Protein AF-A0A3M1PBS4-F1 (afdb_monomer_lite)

Foldseek 3Di:
DVVVVVVVVCVVCVVVDQDPQKDWDWAQKEFDADLQLAGDAIDGDDDDVDRTDTDTFGDDDFDDPQGAAGAQKGFCLQLLVDFLDPDPVSSVNSVVNVVRRLVVLVVVCVVPVDSVSNSNNVCSVPVSVVHCPHPVVVVDHRPHIYD

Secondary structure (DSSP, 8-state):
-HHHHHHHHHHHHTTTPPPTTEEEEEE-EEEEE-TT--EEEEEE--BTTBS-EEEEEE-----SSSPPPPSSSB-HHHHS---SSSSHHHHHHHHHHHHHHHHHHHHHHHHH--HHHHHHHHIIIIIHHHHHHSHHHHH--TT--B-

Sequence (147 aa):
MILERLRDLHARLAGELVPAYHKKQRVPWILALDEDGRFLNIERAETGKKDYVEIVAPYRRRQGTQPPPYLFVDKPSYVLGRPDADTEKARAQADERHTAYRRLAEACALSVNRPATDAFLRFLDEGIEAARAHPATAEMKPGDLIA

Radius of gyration: 17.52 Å; chains: 1; bounding box: 35×38×60 Å

Structure (mmCIF, N/CA/C/O backbone):
data_AF-A0A3M1PBS4-F1
#
_entry.id   AF-A0A3M1PBS4-F1
#
loop_
_atom_site.group_PDB
_atom_site.id
_atom_site.type_symbol
_atom_site.label_atom_id
_atom_site.label_alt_id
_atom_site.label_comp_id
_atom_site.label_asym_id
_atom_site.label_entity_id
_atom_site.label_seq_id
_atom_site.pdbx_PDB_ins_code
_atom_site.Cartn_x
_atom_site.Cartn_y
_atom_site.Cartn_z
_atom_site.occupancy
_atom_site.B_iso_or_equiv
_atom_site.auth_seq_id
_atom_site.auth_comp_id
_atom_site.auth_asym_id
_atom_site.auth_atom_id
_atom_site.pdbx_PDB_model_num
ATOM 1 N N . MET A 1 1 ? -3.651 5.516 43.943 1.00 76.56 1 MET A N 1
ATOM 2 C CA . MET A 1 1 ? -2.525 4.657 43.489 1.00 76.56 1 MET A CA 1
ATOM 3 C C . MET A 1 1 ? -2.145 4.945 42.040 1.00 76.56 1 MET A C 1
ATOM 5 O O . MET A 1 1 ? -2.957 5.484 41.300 1.00 76.56 1 MET A O 1
ATOM 9 N N . ILE A 1 2 ? -0.938 4.555 41.608 1.00 86.75 2 ILE A N 1
ATOM 10 C CA . ILE A 1 2 ? -0.485 4.731 40.214 1.00 86.75 2 ILE A CA 1
ATOM 11 C C . ILE A 1 2 ? -1.396 4.017 39.196 1.00 86.75 2 ILE A C 1
ATOM 13 O O . ILE A 1 2 ? -1.681 4.575 38.143 1.00 86.75 2 ILE A O 1
ATOM 17 N N . LEU A 1 3 ? -1.932 2.840 39.542 1.00 87.38 3 LEU A N 1
ATOM 18 C CA . LEU A 1 3 ? -2.830 2.064 38.675 1.00 87.38 3 LEU A CA 1
ATOM 19 C C . LEU A 1 3 ? -4.184 2.752 38.439 1.00 87.38 3 LEU A C 1
ATOM 21 O O . LEU A 1 3 ? -4.689 2.745 37.321 1.00 87.38 3 LEU A O 1
ATOM 25 N N . GLU A 1 4 ? -4.745 3.406 39.457 1.00 88.06 4 GLU A N 1
ATOM 26 C CA . GLU A 1 4 ? -5.985 4.187 39.319 1.00 88.06 4 GLU A CA 1
ATOM 27 C C . GLU A 1 4 ? -5.764 5.398 38.412 1.00 88.06 4 GLU A C 1
ATOM 29 O O . GLU A 1 4 ? -6.546 5.634 37.498 1.00 88.06 4 GLU A O 1
ATOM 34 N N . ARG A 1 5 ? -4.632 6.098 38.578 1.00 86.88 5 ARG A N 1
ATOM 35 C CA . ARG A 1 5 ? -4.267 7.219 37.700 1.00 86.88 5 ARG A CA 1
ATOM 36 C C . ARG A 1 5 ? -4.049 6.786 36.249 1.00 86.88 5 ARG A C 1
ATOM 38 O O . ARG A 1 5 ? -4.390 7.541 35.346 1.00 86.88 5 ARG A O 1
ATOM 45 N N . LEU A 1 6 ? -3.512 5.586 36.017 1.00 87.00 6 LEU A N 1
ATOM 46 C CA . LEU A 1 6 ? -3.372 5.017 34.672 1.00 87.00 6 LEU A CA 1
ATOM 47 C C . LEU A 1 6 ? -4.730 4.669 34.051 1.00 87.00 6 LEU A C 1
ATOM 49 O O . LEU A 1 6 ? -4.944 4.944 32.873 1.00 87.00 6 LEU A O 1
ATOM 53 N N . ARG A 1 7 ? -5.661 4.115 34.834 1.00 87.62 7 ARG A N 1
ATOM 54 C CA . ARG A 1 7 ? -7.026 3.821 34.376 1.00 87.62 7 ARG A CA 1
ATOM 55 C C . ARG A 1 7 ? -7.785 5.099 34.015 1.00 87.62 7 ARG A C 1
ATOM 57 O O . ARG A 1 7 ? -8.398 5.162 32.954 1.00 87.62 7 ARG A O 1
ATOM 64 N N . ASP A 1 8 ? -7.708 6.119 34.863 1.00 87.38 8 ASP A N 1
ATOM 65 C CA . ASP A 1 8 ? -8.385 7.397 34.631 1.00 87.38 8 ASP A CA 1
ATOM 66 C C . ASP A 1 8 ? -7.784 8.129 33.417 1.00 87.38 8 ASP A C 1
ATOM 68 O O . ASP A 1 8 ? -8.503 8.741 32.627 1.00 87.38 8 ASP A O 1
ATOM 72 N N . LEU A 1 9 ? -6.466 8.013 33.212 1.00 84.25 9 LEU A N 1
ATOM 73 C CA . LEU A 1 9 ? -5.797 8.499 32.005 1.00 84.25 9 LEU A CA 1
ATOM 74 C C . LEU A 1 9 ? -6.249 7.734 30.751 1.00 84.25 9 LEU A C 1
ATOM 76 O O . LEU A 1 9 ? -6.514 8.357 29.728 1.00 84.25 9 LEU A O 1
ATOM 80 N N . HIS A 1 10 ? -6.376 6.407 30.825 1.00 83.19 10 HIS A N 1
ATOM 81 C CA . HIS A 1 10 ? -6.865 5.597 29.709 1.00 83.19 10 HIS A CA 1
ATOM 82 C C . HIS A 1 10 ? -8.297 5.978 29.315 1.00 83.19 10 HIS A C 1
ATOM 84 O O . HIS A 1 10 ? -8.559 6.201 28.138 1.00 83.19 10 HIS A O 1
ATOM 90 N N . ALA A 1 11 ? -9.201 6.131 30.288 1.00 82.88 11 ALA A N 1
ATOM 91 C CA . ALA A 1 11 ? -10.584 6.539 30.037 1.00 82.88 11 ALA A CA 1
ATOM 92 C C . ALA A 1 11 ? -10.673 7.911 29.347 1.00 82.88 11 ALA A C 1
ATOM 94 O O . ALA A 1 11 ? -11.489 8.101 28.450 1.00 82.88 11 ALA A O 1
ATOM 95 N N . ARG A 1 12 ? -9.792 8.850 29.717 1.00 81.06 12 ARG A N 1
ATOM 96 C CA . ARG A 1 12 ? -9.701 10.170 29.074 1.00 81.06 12 ARG A CA 1
ATOM 97 C C . ARG A 1 12 ? -9.187 10.113 27.639 1.00 81.06 12 ARG A C 1
ATOM 99 O O . ARG A 1 12 ? -9.583 10.944 26.835 1.00 81.06 12 ARG A O 1
ATOM 106 N N . LEU A 1 13 ? -8.298 9.170 27.335 1.00 82.06 13 LEU A N 1
ATOM 107 C CA . LEU A 1 13 ? -7.646 9.061 26.029 1.00 82.06 13 LEU A CA 1
ATOM 108 C C . LEU A 1 13 ? -8.320 8.046 25.098 1.00 82.06 13 LEU A C 1
ATOM 110 O O . LEU A 1 13 ? -7.905 7.932 23.953 1.00 82.06 13 LEU A O 1
ATOM 114 N N . ALA A 1 14 ? -9.340 7.307 25.543 1.00 71.94 14 ALA A N 1
ATOM 115 C CA . ALA A 1 14 ? -9.901 6.164 24.815 1.00 71.94 14 ALA A CA 1
ATOM 116 C C . ALA A 1 14 ? -10.311 6.464 23.355 1.00 71.94 14 ALA A C 1
ATOM 118 O O . ALA A 1 14 ? -10.185 5.587 22.507 1.00 71.94 14 ALA A O 1
ATOM 119 N N . GLY A 1 15 ? -10.737 7.696 23.042 1.00 70.31 15 GLY A N 1
ATOM 120 C CA . GLY A 1 15 ? -11.053 8.133 21.671 1.00 70.31 15 GLY A CA 1
ATOM 121 C C . GLY A 1 15 ? -9.862 8.651 20.848 1.00 70.31 15 GLY A C 1
ATOM 122 O O . GLY A 1 15 ? -9.981 8.835 19.641 1.00 70.31 15 GLY A O 1
ATOM 123 N N . GLU A 1 16 ? -8.713 8.886 21.479 1.00 77.25 16 GLU A N 1
ATOM 124 C CA . GLU A 1 16 ? -7.493 9.434 20.866 1.00 77.25 16 GLU A CA 1
ATOM 125 C C . GLU A 1 16 ? -6.382 8.382 20.704 1.00 77.25 16 GLU A C 1
ATOM 127 O O . GLU A 1 16 ? -5.385 8.617 20.009 1.00 77.25 16 GLU A O 1
ATOM 132 N N . LEU A 1 17 ? -6.535 7.221 21.350 1.00 83.44 17 LEU A N 1
ATOM 133 C CA . LEU A 1 17 ? -5.551 6.146 21.331 1.00 83.44 17 LEU A CA 1
ATOM 134 C C . LEU A 1 17 ? -5.535 5.435 19.977 1.00 83.44 17 LEU A C 1
ATOM 136 O O . LEU A 1 17 ? -6.533 4.900 19.500 1.00 83.44 17 LEU A O 1
ATOM 140 N N . VAL A 1 18 ? -4.346 5.375 19.384 1.00 87.69 18 VAL A N 1
ATOM 141 C CA . VAL A 1 18 ? -4.088 4.534 18.216 1.00 87.69 18 VAL A CA 1
ATOM 142 C C . VAL A 1 18 ? -4.100 3.067 18.666 1.00 87.69 18 VAL A C 1
ATOM 144 O O . VAL A 1 18 ? -3.425 2.751 19.651 1.00 87.69 18 VAL A O 1
ATOM 147 N N . PRO A 1 19 ? -4.825 2.165 17.974 1.00 89.12 19 PRO A N 1
ATOM 148 C CA . PRO A 1 19 ? -4.838 0.749 18.321 1.00 89.12 19 PRO A CA 1
ATOM 149 C C . PRO A 1 19 ? -3.432 0.143 18.362 1.00 89.12 19 PRO A C 1
ATOM 151 O O . PRO A 1 19 ? -2.514 0.586 17.664 1.00 89.12 19 PRO A O 1
ATOM 154 N N . ALA A 1 20 ? -3.258 -0.914 19.157 1.00 88.25 20 ALA A N 1
ATOM 155 C CA . ALA A 1 20 ? -2.005 -1.662 19.167 1.00 88.25 20 ALA A CA 1
ATOM 156 C C . ALA A 1 20 ? -1.643 -2.123 17.742 1.00 88.25 20 ALA A C 1
ATOM 158 O O . ALA A 1 20 ? -2.519 -2.448 16.939 1.00 88.25 20 ALA A O 1
ATOM 159 N N . TYR A 1 21 ? -0.345 -2.125 17.426 1.00 90.06 21 TYR A N 1
ATOM 160 C CA . TYR A 1 21 ? 0.183 -2.447 16.092 1.00 90.06 21 TYR A CA 1
ATOM 161 C C . TYR A 1 21 ? -0.309 -1.537 14.959 1.00 90.06 21 TYR A C 1
ATOM 163 O O . TYR A 1 21 ? -0.178 -1.895 13.793 1.00 90.06 21 TYR A O 1
ATOM 171 N N . HIS A 1 22 ? -0.834 -0.354 15.280 1.00 94.38 22 HIS A N 1
ATOM 172 C CA . HIS A 1 22 ? -1.151 0.681 14.305 1.00 94.38 22 HIS A CA 1
ATOM 173 C C . HIS A 1 22 ? -0.299 1.923 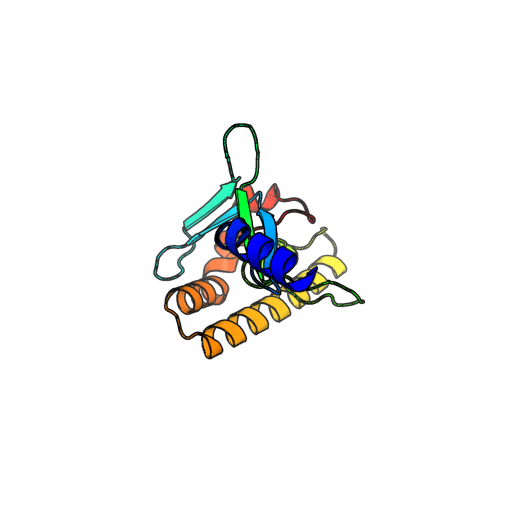14.549 1.00 94.38 22 HIS A C 1
ATOM 175 O O . HIS A 1 22 ? 0.241 2.147 15.637 1.00 94.38 22 HIS A O 1
ATOM 181 N N . LYS A 1 23 ? -0.161 2.749 13.517 1.00 94.12 23 LYS A N 1
ATOM 182 C CA . LYS A 1 23 ? 0.525 4.036 13.603 1.00 94.12 23 LYS A CA 1
ATOM 183 C C . LYS A 1 23 ? -0.179 5.056 12.716 1.00 94.12 23 LYS A C 1
ATOM 185 O O . LYS A 1 23 ? -0.648 4.714 11.638 1.00 94.12 23 LYS A O 1
ATOM 190 N N . LYS A 1 24 ? -0.204 6.321 13.149 1.00 94.31 24 LYS A N 1
ATOM 191 C CA . LYS A 1 24 ? -0.551 7.450 12.271 1.00 94.31 24 LYS A CA 1
ATOM 192 C C . LYS A 1 24 ? 0.546 7.615 11.215 1.00 94.31 24 LYS A C 1
ATOM 194 O O . LYS A 1 24 ? 1.704 7.871 11.558 1.00 94.31 24 LYS A O 1
ATOM 199 N N . GLN A 1 25 ? 0.193 7.441 9.950 1.00 94.88 25 GLN A N 1
ATOM 200 C CA . GLN A 1 25 ? 1.074 7.584 8.797 1.00 94.88 25 GLN A CA 1
ATOM 201 C C . GLN A 1 25 ? 0.654 8.799 7.974 1.00 94.88 25 GLN A C 1
ATOM 203 O O . GLN A 1 25 ? -0.531 9.053 7.788 1.00 94.88 25 GLN A O 1
ATOM 208 N N . ARG A 1 26 ? 1.644 9.560 7.497 1.00 95.12 26 ARG A N 1
ATOM 209 C CA . ARG A 1 26 ? 1.434 10.702 6.602 1.00 95.12 26 ARG A CA 1
ATOM 210 C C . ARG A 1 26 ? 1.424 10.178 5.174 1.00 95.12 26 ARG A C 1
ATOM 212 O O . ARG A 1 26 ? 2.461 9.712 4.707 1.00 95.12 26 ARG A O 1
ATOM 219 N N . VAL A 1 27 ? 0.272 10.237 4.524 1.00 96.44 27 VAL A N 1
ATOM 220 C CA . VAL A 1 27 ? 0.044 9.661 3.201 1.00 96.44 27 VAL A CA 1
ATOM 221 C C . VAL A 1 27 ? -0.177 10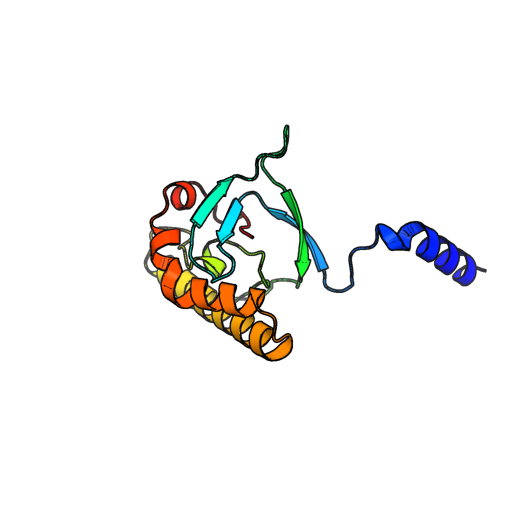.791 2.192 1.00 96.44 27 VAL A C 1
ATOM 223 O O . VAL A 1 27 ? -1.220 11.443 2.235 1.00 96.44 27 VAL A O 1
ATOM 226 N N . PRO A 1 28 ? 0.817 11.088 1.338 1.00 96.38 28 PRO A N 1
ATOM 227 C CA . PRO A 1 28 ? 0.696 12.114 0.304 1.00 96.38 28 PRO A CA 1
ATOM 228 C C . PRO A 1 28 ? -0.090 11.679 -0.939 1.00 96.38 28 PRO A C 1
ATOM 230 O O . PRO A 1 28 ? -0.477 12.554 -1.703 1.00 96.38 28 PRO A O 1
ATOM 233 N N . TRP A 1 29 ? -0.317 10.381 -1.165 1.00 96.94 29 TRP A N 1
ATOM 234 C CA . TRP A 1 29 ? -0.981 9.872 -2.372 1.00 96.94 29 TRP A CA 1
ATOM 235 C C . TRP A 1 29 ? -2.167 8.977 -2.027 1.00 96.94 29 TRP A C 1
ATOM 237 O O . TRP A 1 29 ? -2.039 8.096 -1.178 1.00 96.94 29 TRP A O 1
ATOM 247 N N . ILE A 1 30 ? -3.291 9.185 -2.706 1.00 96.06 30 ILE A N 1
ATOM 248 C CA . ILE A 1 30 ? -4.502 8.380 -2.553 1.00 96.06 30 ILE A CA 1
ATOM 249 C C . ILE A 1 30 ? -4.772 7.641 -3.856 1.00 96.06 30 ILE A C 1
ATOM 251 O O . ILE A 1 30 ? -4.864 8.253 -4.922 1.00 96.06 30 ILE A O 1
ATOM 255 N N . LEU A 1 31 ? -4.878 6.321 -3.754 1.00 96.50 31 LEU A N 1
ATOM 256 C CA . LEU A 1 31 ? -5.317 5.430 -4.810 1.00 96.50 31 LEU A CA 1
ATOM 257 C C . LEU A 1 31 ? -6.841 5.295 -4.732 1.00 96.50 31 LEU A C 1
ATOM 259 O O . LEU A 1 31 ? -7.380 4.650 -3.835 1.00 96.50 31 LEU A O 1
ATOM 263 N N . ALA A 1 32 ? -7.546 5.900 -5.682 1.00 95.62 32 ALA A N 1
ATOM 264 C CA . ALA A 1 32 ? -8.996 5.813 -5.754 1.00 95.62 32 ALA A CA 1
ATOM 265 C C . ALA A 1 32 ? -9.418 4.567 -6.543 1.00 95.62 32 ALA A C 1
ATOM 267 O O . ALA A 1 32 ? -9.044 4.402 -7.710 1.00 95.62 32 ALA A O 1
ATOM 268 N N . LEU A 1 33 ? -10.227 3.719 -5.907 1.00 95.81 33 LEU A N 1
ATOM 269 C CA . LEU A 1 33 ? -10.848 2.532 -6.494 1.00 95.81 33 LEU A CA 1
ATOM 270 C C . LEU A 1 33 ? -12.374 2.637 -6.386 1.00 95.81 33 LEU A C 1
ATOM 272 O O . LEU A 1 33 ? -12.879 3.270 -5.456 1.00 95.81 33 LEU A O 1
ATOM 276 N N . ASP A 1 34 ? -13.102 2.010 -7.309 1.00 95.25 34 ASP A N 1
ATOM 277 C CA . ASP A 1 34 ? -14.542 1.789 -7.131 1.00 95.25 34 ASP A CA 1
ATOM 278 C C . ASP A 1 34 ? -14.825 0.603 -6.186 1.00 95.25 34 ASP A C 1
ATOM 280 O O . ASP A 1 34 ? -13.912 -0.079 -5.713 1.00 95.25 34 ASP A O 1
ATOM 284 N N . GLU A 1 35 ? -16.106 0.352 -5.895 1.00 93.75 35 GLU A N 1
ATOM 285 C CA . GLU A 1 35 ? -16.536 -0.756 -5.025 1.00 93.75 35 GLU A CA 1
ATOM 286 C C . GLU A 1 35 ? -16.147 -2.141 -5.569 1.00 93.75 35 GLU A C 1
ATOM 288 O O . GLU A 1 35 ? -16.026 -3.094 -4.799 1.00 93.75 35 GLU A O 1
ATOM 293 N N . ASP A 1 36 ? -15.913 -2.246 -6.879 1.00 93.69 36 ASP A N 1
ATOM 294 C CA . ASP A 1 36 ? -15.473 -3.458 -7.556 1.00 93.69 36 ASP A CA 1
ATOM 295 C C . ASP A 1 36 ? -13.943 -3.567 -7.634 1.00 93.69 36 ASP A C 1
ATOM 297 O O . ASP A 1 36 ? -13.433 -4.585 -8.101 1.00 93.69 36 ASP A O 1
ATOM 301 N N . GLY A 1 37 ? -13.187 -2.566 -7.184 1.00 93.81 37 GLY A N 1
ATOM 302 C CA . GLY A 1 37 ? -11.730 -2.573 -7.274 1.00 93.81 37 GLY A CA 1
ATOM 303 C C . GLY A 1 37 ? -11.183 -2.139 -8.629 1.00 93.81 37 GLY A C 1
ATOM 304 O O . GLY A 1 37 ? -10.012 -2.376 -8.926 1.00 93.81 37 GLY A O 1
ATOM 305 N N . ARG A 1 38 ? -11.991 -1.502 -9.479 1.00 95.94 38 ARG A N 1
ATOM 306 C CA . ARG A 1 38 ? -11.473 -0.872 -10.692 1.00 95.94 38 ARG A CA 1
ATOM 307 C C . ARG A 1 38 ? -10.708 0.381 -10.319 1.00 95.94 38 ARG A C 1
ATOM 309 O O . ARG A 1 38 ? -11.157 1.201 -9.518 1.00 95.94 38 ARG A O 1
ATOM 316 N N . PHE A 1 39 ? -9.550 0.530 -10.944 1.00 97.19 39 PHE A N 1
ATOM 317 C CA . PHE A 1 39 ? -8.730 1.718 -10.810 1.00 97.19 39 PHE A CA 1
ATOM 318 C C . PHE A 1 39 ? -9.459 2.946 -11.370 1.00 97.19 39 PHE A C 1
ATOM 320 O O . PHE A 1 39 ? -9.837 2.952 -12.542 1.00 97.19 39 PHE A O 1
ATOM 327 N N . LEU A 1 40 ? -9.638 3.978 -10.542 1.00 96.12 40 LEU A N 1
ATOM 328 C CA . LEU A 1 40 ? -10.248 5.243 -10.951 1.00 96.12 40 LEU A CA 1
ATOM 329 C C . LEU A 1 40 ? -9.191 6.322 -11.179 1.00 96.12 40 LEU A C 1
ATOM 331 O O . LEU A 1 40 ? -9.155 6.932 -12.245 1.00 96.12 40 LEU A O 1
ATOM 335 N N . ASN A 1 41 ? -8.354 6.585 -10.172 1.00 96.25 41 ASN A N 1
ATOM 336 C CA . ASN A 1 41 ? -7.375 7.669 -10.216 1.00 96.25 41 ASN A CA 1
ATOM 337 C C . ASN A 1 41 ? -6.263 7.480 -9.169 1.00 96.25 41 ASN A C 1
ATOM 339 O O . ASN A 1 41 ? -6.438 6.762 -8.184 1.00 96.25 41 ASN A O 1
ATOM 343 N N . ILE A 1 42 ? -5.141 8.183 -9.351 1.00 96.31 42 ILE A N 1
ATOM 344 C CA . ILE A 1 42 ? -4.208 8.486 -8.263 1.00 96.31 42 ILE A CA 1
ATOM 345 C C . ILE A 1 42 ? -4.074 9.991 -8.136 1.00 96.31 42 ILE A C 1
ATOM 347 O O . ILE A 1 42 ? -3.660 10.667 -9.079 1.00 96.31 42 ILE A O 1
ATOM 351 N N . GLU A 1 43 ? -4.342 10.497 -6.943 1.00 93.56 43 GLU A N 1
ATOM 352 C CA . GLU A 1 43 ? -4.266 11.920 -6.658 1.00 93.56 43 GLU A CA 1
ATOM 353 C C . GLU A 1 43 ? -3.402 12.222 -5.442 1.00 93.56 43 GLU A C 1
ATOM 355 O O . GLU A 1 43 ? -3.170 11.386 -4.560 1.00 93.56 43 GLU A O 1
ATOM 360 N N . ARG A 1 44 ? -2.888 13.448 -5.417 1.00 92.69 44 ARG A N 1
ATOM 361 C CA . ARG A 1 44 ? -2.162 13.966 -4.270 1.00 92.69 44 ARG A CA 1
ATOM 362 C C . ARG A 1 44 ? -3.170 14.349 -3.193 1.00 92.69 44 ARG A C 1
ATOM 364 O O . ARG A 1 44 ? -4.159 15.021 -3.461 1.00 92.69 44 ARG A O 1
ATOM 371 N N . ALA A 1 45 ? -2.896 13.945 -1.964 1.00 89.38 45 ALA A N 1
ATOM 372 C CA . ALA A 1 45 ? -3.686 14.322 -0.810 1.00 89.38 45 ALA A CA 1
ATOM 373 C C . ALA A 1 45 ? -3.523 15.826 -0.534 1.00 89.38 45 ALA A C 1
ATOM 375 O O . ALA A 1 45 ? -2.531 16.255 0.055 1.00 89.38 45 ALA A O 1
ATOM 376 N N . GLU A 1 46 ? -4.502 16.633 -0.931 1.00 78.56 46 GLU A N 1
ATOM 377 C CA . GLU A 1 46 ? -4.535 18.065 -0.634 1.00 78.56 46 GLU A CA 1
ATOM 378 C C . GLU A 1 46 ? -5.440 18.331 0.571 1.00 78.56 46 GLU A C 1
ATOM 380 O O . GLU A 1 46 ? -6.663 18.377 0.472 1.00 78.56 46 GLU A O 1
ATOM 385 N N . THR A 1 47 ? -4.843 18.511 1.752 1.00 67.56 47 THR A N 1
ATOM 386 C CA . THR A 1 47 ? -5.577 18.924 2.959 1.00 67.56 47 THR A CA 1
ATOM 387 C C . THR A 1 47 ? -5.155 20.336 3.361 1.00 67.56 47 THR A C 1
ATOM 389 O O . THR A 1 47 ? -4.407 20.555 4.321 1.00 67.56 47 THR A O 1
ATOM 392 N N . GLY A 1 48 ? -5.619 21.332 2.603 1.00 70.19 48 GLY A N 1
ATOM 393 C CA . GLY A 1 48 ? -5.351 22.746 2.874 1.00 70.19 48 GLY A CA 1
ATOM 394 C C . GLY A 1 48 ? -3.854 23.081 2.842 1.00 70.19 48 GLY A C 1
ATOM 395 O O . GLY A 1 48 ? -3.238 23.067 1.789 1.00 70.19 48 GLY A O 1
ATOM 396 N N . LYS A 1 49 ? -3.249 23.393 4.001 1.00 71.44 49 LYS A N 1
ATOM 397 C CA . LYS A 1 49 ? -1.808 23.732 4.111 1.00 71.44 49 LYS A CA 1
ATOM 398 C C . LYS A 1 49 ? -0.870 22.513 4.092 1.00 71.44 49 LYS A C 1
ATOM 400 O O . LYS A 1 49 ? 0.340 22.684 4.234 1.00 71.44 49 LYS A O 1
ATOM 405 N N . LYS A 1 50 ? -1.410 21.292 4.054 1.00 77.25 50 LYS A N 1
ATOM 406 C CA . LYS A 1 50 ? -0.651 20.041 4.141 1.00 77.25 50 LYS A CA 1
ATOM 407 C C . LYS A 1 50 ? -0.893 19.194 2.892 1.00 77.25 50 LYS A C 1
ATOM 409 O O . LYS A 1 50 ? -2.032 18.836 2.612 1.00 77.25 50 LYS A O 1
ATOM 414 N N . ASP A 1 51 ? 0.194 18.777 2.252 1.00 86.19 51 ASP A N 1
ATOM 415 C CA . ASP A 1 51 ? 0.181 17.878 1.085 1.00 86.19 51 ASP A CA 1
ATOM 416 C C . ASP A 1 51 ? 0.108 16.387 1.483 1.00 86.19 51 ASP A C 1
ATOM 418 O O . ASP A 1 51 ? 0.826 15.545 0.939 1.00 86.19 51 ASP A O 1
ATOM 422 N N . TYR A 1 52 ? -0.629 16.065 2.549 1.00 91.19 52 TYR A N 1
ATOM 423 C CA . TYR A 1 52 ? -0.818 14.693 3.021 1.00 91.19 52 TYR A CA 1
ATOM 424 C C . TYR A 1 52 ? -2.056 14.579 3.908 1.00 91.19 52 TYR A C 1
ATOM 426 O O . TYR A 1 52 ? -2.372 15.504 4.661 1.00 91.19 52 TYR A O 1
ATOM 434 N N . VAL A 1 53 ? -2.662 13.392 3.916 1.00 93.00 53 VAL A N 1
ATOM 435 C CA . VAL A 1 53 ? -3.632 12.972 4.936 1.00 93.00 53 VAL A CA 1
ATOM 436 C C . VAL A 1 53 ? -2.951 12.125 6.011 1.00 93.00 53 VAL A C 1
ATOM 438 O O . VAL A 1 53 ? -1.930 11.477 5.769 1.00 93.00 53 VAL A O 1
ATOM 441 N N . GLU A 1 54 ? -3.484 12.144 7.233 1.00 93.06 54 GLU A N 1
ATOM 442 C CA . GLU A 1 54 ? -3.040 11.247 8.304 1.00 93.06 54 GLU A CA 1
ATOM 443 C C . GLU A 1 54 ? -3.975 10.043 8.393 1.00 93.06 54 GLU A C 1
ATOM 445 O O . GLU A 1 54 ? -5.147 10.189 8.729 1.00 93.06 54 GLU A O 1
ATOM 450 N N . ILE A 1 55 ? -3.443 8.849 8.128 1.00 93.50 55 ILE A N 1
ATOM 451 C CA . ILE A 1 55 ? -4.192 7.591 8.189 1.00 93.50 55 ILE A CA 1
ATOM 452 C C . ILE A 1 55 ? -3.639 6.743 9.331 1.00 93.50 55 ILE A C 1
ATOM 454 O O . ILE A 1 55 ? -2.426 6.576 9.472 1.00 93.50 55 ILE A O 1
ATOM 458 N N . VAL A 1 56 ? -4.524 6.211 10.175 1.00 94.44 56 VAL A N 1
ATOM 459 C CA . VAL A 1 56 ? -4.162 5.192 11.164 1.00 94.44 56 VAL A CA 1
ATOM 460 C C . VAL A 1 56 ? -4.171 3.841 10.463 1.00 94.44 56 VAL A C 1
ATOM 462 O O . VAL A 1 56 ? -5.235 3.341 10.117 1.00 94.44 56 VAL A O 1
ATOM 465 N N . ALA A 1 57 ? -2.994 3.255 10.264 1.00 94.88 57 ALA A N 1
ATOM 466 C CA . ALA A 1 57 ? -2.845 2.007 9.521 1.00 94.88 57 ALA A CA 1
ATOM 467 C C . ALA A 1 57 ? -2.005 0.972 10.287 1.00 94.88 57 ALA A C 1
ATOM 469 O O . ALA A 1 57 ? -1.213 1.352 11.165 1.00 94.88 57 ALA A O 1
ATOM 470 N N . PRO A 1 58 ? -2.176 -0.331 9.983 1.00 94.69 58 PRO A N 1
ATOM 471 C CA . PRO A 1 58 ? -1.346 -1.392 10.533 1.00 94.69 58 PRO A CA 1
ATOM 472 C C . PRO A 1 58 ? 0.135 -1.123 10.274 1.00 94.69 58 PRO A C 1
ATOM 474 O O . PRO A 1 58 ? 0.561 -0.853 9.153 1.00 94.69 58 PRO A O 1
ATOM 477 N N . TYR A 1 59 ? 0.941 -1.226 11.323 1.00 93.50 59 TYR A N 1
ATOM 478 C CA . TYR A 1 59 ? 2.348 -0.873 11.283 1.00 93.50 59 TYR A CA 1
ATOM 479 C C . TYR A 1 59 ? 3.205 -1.937 11.955 1.00 93.50 59 TYR A C 1
ATOM 481 O O . TYR A 1 59 ? 2.932 -2.409 13.060 1.00 93.50 59 TYR A O 1
ATOM 489 N N . ARG A 1 60 ? 4.333 -2.241 11.316 1.00 90.06 60 ARG A N 1
ATOM 490 C CA . ARG A 1 60 ? 5.404 -3.052 11.894 1.00 90.06 60 ARG A CA 1
ATOM 491 C C . ARG A 1 60 ? 6.748 -2.395 11.638 1.00 90.06 60 ARG A C 1
ATOM 493 O O . ARG A 1 60 ? 6.918 -1.640 10.690 1.00 90.06 60 ARG A O 1
ATOM 500 N N . ARG A 1 61 ? 7.747 -2.692 12.466 1.00 87.88 61 ARG A N 1
ATOM 501 C CA . ARG A 1 61 ? 9.109 -2.207 12.217 1.00 87.88 61 ARG A CA 1
ATOM 502 C C . ARG A 1 61 ? 9.701 -2.931 11.001 1.00 87.88 61 ARG A C 1
ATOM 504 O O . ARG A 1 61 ? 9.708 -4.160 10.967 1.00 87.88 61 ARG A O 1
ATOM 511 N N . ARG A 1 62 ? 10.234 -2.175 10.037 1.00 88.50 62 ARG A N 1
ATOM 512 C CA . ARG A 1 62 ? 11.056 -2.702 8.935 1.00 88.50 62 ARG A CA 1
ATOM 513 C C . ARG A 1 62 ? 12.513 -2.803 9.348 1.00 88.50 62 ARG A C 1
ATOM 515 O O . ARG A 1 62 ? 13.091 -1.810 9.783 1.00 88.50 62 ARG A O 1
ATOM 522 N N . GLN A 1 63 ? 13.092 -3.988 9.196 1.00 85.69 63 GLN A N 1
ATOM 523 C CA . GLN A 1 63 ? 14.518 -4.261 9.374 1.00 85.69 63 GLN A CA 1
ATOM 524 C C . GLN A 1 63 ? 14.943 -5.405 8.445 1.00 85.69 63 GLN A C 1
ATOM 526 O O . GLN A 1 63 ? 14.096 -6.182 8.006 1.00 85.69 63 GLN A O 1
ATOM 531 N N . GLY A 1 64 ? 16.247 -5.511 8.188 1.00 84.94 64 GLY A N 1
ATOM 532 C CA . GLY A 1 64 ? 16.839 -6.571 7.370 1.00 84.94 64 GLY A CA 1
ATOM 533 C C . GLY A 1 64 ? 16.916 -6.246 5.876 1.00 84.94 64 GLY A C 1
ATOM 534 O O . GLY A 1 64 ? 16.553 -5.155 5.437 1.00 84.94 64 GLY A O 1
ATOM 535 N N . THR A 1 65 ? 17.424 -7.212 5.110 1.00 79.31 65 THR A N 1
ATOM 536 C CA . THR A 1 65 ? 17.707 -7.085 3.669 1.00 79.31 65 THR A CA 1
ATOM 537 C C . THR A 1 65 ? 16.438 -7.078 2.813 1.00 79.31 65 THR A C 1
ATOM 539 O O . THR A 1 65 ? 16.398 -6.402 1.789 1.00 79.31 65 THR A O 1
ATOM 542 N N . GLN A 1 66 ? 15.386 -7.771 3.261 1.00 82.38 66 GLN A N 1
ATOM 543 C CA . GLN A 1 66 ? 14.061 -7.809 2.633 1.00 82.38 66 GLN A CA 1
ATOM 544 C C . GLN A 1 66 ? 13.004 -7.366 3.649 1.00 82.38 66 GLN A C 1
ATOM 546 O O . GLN A 1 66 ? 12.388 -8.194 4.326 1.00 82.38 66 GLN A O 1
ATOM 551 N N . PRO A 1 67 ? 12.849 -6.048 3.850 1.00 90.25 67 PRO A N 1
ATOM 552 C CA . PRO A 1 67 ? 11.904 -5.547 4.825 1.00 90.25 67 PRO A CA 1
ATOM 553 C C . PRO A 1 67 ? 10.464 -5.921 4.429 1.00 90.25 67 PRO A C 1
ATOM 555 O O . PRO A 1 67 ? 10.108 -5.850 3.256 1.00 90.25 67 PRO A O 1
ATOM 558 N N . PRO A 1 68 ? 9.617 -6.305 5.396 1.00 93.06 68 PRO A N 1
ATOM 559 C CA . PRO A 1 68 ? 8.260 -6.746 5.106 1.00 93.06 68 PRO A CA 1
ATOM 560 C C . PRO A 1 68 ? 7.345 -5.577 4.686 1.00 93.06 68 PRO A C 1
ATOM 562 O O . PRO A 1 68 ? 7.525 -4.454 5.188 1.00 93.06 68 PRO A O 1
ATOM 565 N N . PRO A 1 69 ? 6.332 -5.846 3.840 1.00 96.06 69 PRO A N 1
ATOM 566 C CA . PRO A 1 69 ? 5.316 -4.867 3.459 1.00 96.06 69 PRO A CA 1
ATOM 567 C C . PRO A 1 69 ? 4.465 -4.409 4.650 1.00 96.06 69 PRO A C 1
ATOM 569 O O . PRO A 1 69 ? 4.375 -5.079 5.686 1.00 96.06 69 PRO A O 1
ATOM 572 N N . TYR A 1 70 ? 3.849 -3.241 4.494 1.00 96.06 70 TYR A N 1
ATOM 573 C CA . TYR A 1 70 ? 2.762 -2.738 5.331 1.00 96.06 70 TYR A CA 1
ATOM 574 C C . TYR A 1 70 ? 1.440 -2.973 4.615 1.00 96.06 70 TYR A C 1
ATOM 576 O O . TYR A 1 70 ? 1.375 -2.926 3.393 1.00 96.06 70 TYR A O 1
ATOM 584 N N . LEU A 1 71 ? 0.392 -3.259 5.378 1.00 94.31 71 LEU A N 1
ATOM 585 C CA . LEU A 1 71 ? -0.912 -3.568 4.812 1.00 94.31 71 LEU A CA 1
ATOM 586 C C . LEU A 1 71 ? -1.641 -2.264 4.449 1.00 94.31 71 LEU A C 1
ATOM 588 O O . LEU A 1 71 ? -1.760 -1.382 5.301 1.00 94.31 71 LEU A O 1
ATOM 592 N N . PHE A 1 72 ? -2.122 -2.168 3.206 1.00 93.50 72 PHE A N 1
ATOM 593 C CA . PHE A 1 72 ? -2.846 -1.038 2.594 1.00 93.50 72 PHE A CA 1
ATOM 594 C C . PHE A 1 72 ? -2.068 0.284 2.463 1.00 93.50 72 PHE A C 1
ATOM 596 O O . PHE A 1 72 ? -2.125 0.887 1.405 1.00 93.50 72 PHE A O 1
ATOM 603 N N . VAL A 1 73 ? -1.267 0.698 3.453 1.00 96.44 73 VAL A N 1
ATOM 604 C CA . VAL A 1 73 ? -0.502 1.961 3.406 1.00 96.44 73 VAL A CA 1
ATOM 605 C C . VAL A 1 73 ? 1.000 1.704 3.317 1.00 96.44 73 VAL A C 1
ATOM 607 O O . VAL A 1 73 ? 1.678 1.474 4.326 1.00 96.44 73 VAL A O 1
ATOM 610 N N . ASP A 1 74 ? 1.551 1.782 2.108 1.00 97.19 74 ASP A N 1
ATOM 611 C CA . ASP A 1 74 ? 2.960 1.475 1.848 1.00 97.19 74 ASP A CA 1
ATOM 612 C C . ASP A 1 74 ? 3.568 2.364 0.754 1.00 97.19 74 ASP A C 1
ATOM 614 O O . ASP A 1 74 ? 2.930 3.257 0.213 1.00 97.19 74 ASP A O 1
ATOM 618 N N . LYS A 1 75 ? 4.846 2.160 0.449 1.00 96.88 75 LYS A N 1
ATOM 619 C CA . LYS A 1 75 ? 5.564 2.846 -0.615 1.00 96.88 75 LYS A CA 1
ATOM 620 C C . LYS A 1 75 ? 5.093 2.367 -1.991 1.00 96.88 75 LYS A C 1
ATOM 622 O O . LYS A 1 75 ? 4.764 1.185 -2.135 1.00 96.88 75 LYS A O 1
ATOM 627 N N . PRO A 1 76 ? 5.225 3.204 -3.036 1.00 97.25 76 PRO A N 1
ATOM 628 C CA . PRO A 1 76 ? 4.933 2.815 -4.417 1.00 97.25 76 PRO A CA 1
ATOM 629 C C . PRO A 1 76 ? 5.683 1.558 -4.888 1.00 97.25 76 PRO A C 1
ATOM 631 O O . PRO A 1 76 ? 5.149 0.788 -5.680 1.00 97.25 76 PRO A O 1
ATOM 634 N N . SER A 1 77 ? 6.889 1.295 -4.368 1.00 96.31 77 SER A N 1
ATOM 635 C CA . SER A 1 77 ? 7.644 0.075 -4.696 1.00 96.31 77 SER A CA 1
ATOM 636 C C . SER A 1 77 ? 7.058 -1.215 -4.121 1.00 96.31 77 SER A C 1
ATOM 638 O O . SER A 1 77 ? 7.391 -2.286 -4.612 1.00 96.31 77 SER A O 1
ATOM 640 N N . TYR A 1 78 ? 6.182 -1.135 -3.117 1.00 97.19 78 TYR A N 1
ATOM 641 C CA . TYR A 1 78 ? 5.421 -2.282 -2.614 1.00 97.19 78 TYR A CA 1
ATOM 642 C C . TYR A 1 78 ? 4.027 -2.331 -3.234 1.00 97.19 78 TYR A C 1
ATOM 644 O O . TYR A 1 78 ? 3.637 -3.371 -3.749 1.00 97.19 78 TYR A O 1
ATOM 652 N N . VAL A 1 79 ? 3.288 -1.217 -3.227 1.00 97.19 79 VAL A N 1
ATOM 653 C CA . VAL A 1 79 ? 1.886 -1.207 -3.686 1.00 97.19 79 VAL A CA 1
ATOM 654 C C . VAL A 1 79 ? 1.783 -1.331 -5.201 1.00 97.19 79 VAL A C 1
ATOM 656 O O . VAL A 1 79 ? 0.986 -2.115 -5.690 1.00 97.19 79 VAL A O 1
ATOM 659 N N . LEU A 1 80 ? 2.614 -0.596 -5.943 1.00 96.81 80 LEU A N 1
ATOM 660 C CA . LEU A 1 80 ? 2.575 -0.554 -7.407 1.00 96.81 80 LEU A CA 1
ATOM 661 C C . LEU A 1 80 ? 3.728 -1.339 -8.045 1.00 96.81 80 LEU A C 1
ATOM 663 O O . LEU A 1 80 ? 3.816 -1.399 -9.263 1.00 96.81 80 LEU A O 1
ATOM 667 N N . GLY A 1 81 ? 4.676 -1.876 -7.270 1.00 96.12 81 GLY A N 1
ATOM 668 C CA . GLY A 1 81 ? 5.916 -2.453 -7.810 1.00 96.12 81 GLY A CA 1
ATOM 669 C C . GLY A 1 81 ? 6.739 -1.465 -8.639 1.00 96.12 81 GLY A C 1
ATOM 670 O O . GLY A 1 81 ? 7.465 -1.858 -9.545 1.00 96.12 81 GLY A O 1
ATOM 671 N N . ARG A 1 82 ? 6.622 -0.164 -8.349 1.00 94.94 82 ARG A N 1
ATOM 672 C CA . ARG A 1 82 ? 7.398 0.869 -9.036 1.00 94.94 82 ARG A CA 1
ATOM 673 C C . ARG A 1 82 ? 8.857 0.838 -8.556 1.00 94.94 82 ARG A C 1
ATOM 675 O O . ARG A 1 82 ? 9.082 0.964 -7.352 1.00 94.94 82 ARG A O 1
ATOM 682 N N . PRO A 1 83 ? 9.859 0.745 -9.442 1.00 94.50 83 PRO A N 1
ATOM 683 C CA . PRO A 1 83 ? 11.255 0.797 -9.027 1.00 94.50 83 PRO A CA 1
ATOM 684 C C . PRO A 1 83 ? 11.641 2.178 -8.485 1.00 94.50 83 PRO A C 1
ATOM 686 O O . PRO A 1 83 ? 11.255 3.209 -9.032 1.00 94.50 83 PRO A O 1
ATOM 689 N N . ASP A 1 84 ? 12.450 2.196 -7.422 1.00 90.94 84 ASP A N 1
ATOM 690 C CA . ASP A 1 84 ? 12.931 3.440 -6.798 1.00 90.94 84 ASP A CA 1
ATOM 691 C C . ASP A 1 84 ? 13.969 4.180 -7.683 1.00 90.94 84 ASP A C 1
ATOM 693 O O . ASP A 1 84 ? 14.271 5.348 -7.441 1.00 90.94 84 ASP A O 1
ATOM 697 N N . ALA A 1 85 ? 14.536 3.499 -8.688 1.00 92.00 85 ALA A N 1
ATOM 698 C CA . ALA A 1 85 ? 15.500 4.024 -9.657 1.00 92.00 85 ALA A CA 1
ATOM 699 C C . ALA A 1 85 ? 15.428 3.235 -10.977 1.00 92.00 85 ALA A C 1
ATOM 701 O O . ALA A 1 85 ? 15.054 2.063 -10.969 1.00 92.00 85 ALA A O 1
ATOM 702 N N . ASP A 1 86 ? 15.856 3.826 -12.093 1.00 91.31 86 ASP A N 1
ATOM 703 C CA . ASP A 1 86 ? 15.901 3.141 -13.395 1.00 91.31 86 ASP A CA 1
ATOM 704 C C . ASP A 1 86 ? 17.154 2.258 -13.525 1.00 91.31 86 ASP A C 1
ATOM 706 O O . ASP A 1 86 ? 18.129 2.578 -14.200 1.00 91.31 86 ASP A O 1
ATOM 710 N N . THR A 1 87 ? 17.166 1.151 -12.782 1.00 95.56 87 THR A N 1
ATOM 711 C CA . THR A 1 87 ? 18.216 0.129 -12.858 1.00 95.56 87 THR A CA 1
ATOM 712 C C . THR A 1 87 ? 17.593 -1.257 -12.792 1.00 95.56 87 THR A C 1
ATOM 714 O O . THR A 1 87 ? 16.587 -1.458 -12.111 1.00 95.56 87 THR A O 1
ATOM 717 N N . GLU A 1 88 ? 18.235 -2.240 -13.421 1.00 95.12 88 GLU A N 1
ATOM 718 C CA . GLU A 1 88 ? 17.762 -3.630 -13.414 1.00 95.12 88 GLU A CA 1
ATOM 719 C C . GLU A 1 88 ? 17.604 -4.188 -11.995 1.00 95.12 88 GLU A C 1
ATOM 721 O O . GLU A 1 88 ? 16.614 -4.833 -11.656 1.00 95.12 88 GLU A O 1
ATOM 726 N N . LYS A 1 89 ? 18.551 -3.848 -11.115 1.00 94.69 89 LYS A N 1
ATOM 727 C CA . LYS A 1 89 ? 18.505 -4.233 -9.704 1.00 94.69 89 LYS A CA 1
ATOM 728 C C . LYS A 1 89 ? 17.300 -3.627 -8.979 1.00 94.69 89 LYS A C 1
ATOM 730 O O . LYS A 1 89 ? 16.689 -4.305 -8.159 1.00 94.69 89 LYS A O 1
ATOM 735 N N . ALA A 1 90 ? 16.976 -2.361 -9.240 1.00 94.06 90 ALA A N 1
ATOM 736 C CA . ALA A 1 90 ? 15.835 -1.698 -8.611 1.00 94.06 90 ALA A CA 1
ATOM 737 C C . ALA A 1 90 ? 14.496 -2.236 -9.135 1.00 94.06 90 ALA A C 1
ATOM 739 O O . ALA A 1 90 ? 13.570 -2.371 -8.338 1.00 94.06 90 ALA A O 1
ATOM 740 N N . ARG A 1 91 ? 14.417 -2.596 -10.426 1.00 95.56 91 ARG A N 1
ATOM 741 C CA . ARG A 1 91 ? 13.270 -3.307 -11.017 1.00 95.56 91 ARG A CA 1
ATOM 742 C C . ARG A 1 91 ? 13.023 -4.637 -10.310 1.00 95.56 91 ARG A C 1
ATOM 744 O O . ARG A 1 91 ? 11.986 -4.796 -9.678 1.00 95.56 91 ARG A O 1
ATOM 751 N N . ALA A 1 92 ? 14.037 -5.503 -10.262 1.00 95.75 92 ALA A N 1
ATOM 752 C CA . ALA A 1 92 ? 13.935 -6.799 -9.591 1.00 95.75 92 ALA A CA 1
ATOM 753 C C . ALA A 1 92 ? 13.533 -6.681 -8.107 1.00 95.75 92 ALA A C 1
ATOM 755 O O . ALA A 1 92 ? 12.731 -7.465 -7.605 1.00 95.75 92 ALA A O 1
ATOM 756 N N . GLN A 1 93 ? 14.059 -5.679 -7.390 1.00 94.75 93 GLN A N 1
ATOM 757 C CA . GLN A 1 93 ? 13.671 -5.437 -5.997 1.00 94.75 93 GLN A CA 1
ATOM 758 C C . GLN A 1 93 ? 12.223 -4.968 -5.847 1.00 94.75 93 GLN A C 1
ATOM 760 O O . GLN A 1 93 ? 11.572 -5.338 -4.873 1.00 94.75 93 GLN A O 1
ATOM 765 N N . ALA A 1 94 ? 11.726 -4.122 -6.748 1.00 95.50 94 ALA A N 1
ATOM 766 C CA . ALA A 1 94 ? 10.345 -3.661 -6.699 1.00 95.50 94 ALA A CA 1
ATOM 767 C C . ALA A 1 94 ? 9.365 -4.791 -7.035 1.00 95.50 94 ALA A C 1
ATOM 769 O O . ALA A 1 94 ? 8.359 -4.932 -6.344 1.00 95.50 94 ALA A O 1
ATOM 770 N N . ASP A 1 95 ? 9.709 -5.655 -7.989 1.00 95.94 95 ASP A N 1
ATOM 771 C CA . ASP A 1 95 ? 8.919 -6.846 -8.311 1.00 95.94 95 ASP A CA 1
ATOM 772 C C . ASP A 1 95 ? 8.845 -7.815 -7.122 1.00 95.94 95 ASP A C 1
ATOM 774 O O . ASP A 1 95 ? 7.767 -8.298 -6.764 1.00 95.94 95 ASP A O 1
ATOM 778 N N . GLU A 1 96 ? 9.970 -8.052 -6.440 1.00 96.12 96 GLU A N 1
ATOM 779 C CA . GLU A 1 96 ? 10.002 -8.876 -5.229 1.00 96.12 96 GLU A CA 1
ATOM 780 C C . GLU A 1 96 ? 9.157 -8.267 -4.096 1.00 96.12 96 GLU A C 1
ATOM 782 O O . GLU A 1 96 ? 8.356 -8.961 -3.461 1.00 96.12 96 GLU A O 1
ATOM 787 N N . ARG A 1 97 ? 9.293 -6.958 -3.856 1.00 96.00 97 ARG A N 1
ATOM 788 C CA . ARG A 1 97 ? 8.514 -6.230 -2.841 1.00 96.00 97 ARG A CA 1
ATOM 789 C C . ARG A 1 97 ? 7.022 -6.274 -3.136 1.00 96.00 97 ARG A C 1
ATOM 791 O O . ARG A 1 97 ? 6.237 -6.518 -2.220 1.00 96.00 97 ARG A O 1
ATOM 798 N N . HIS A 1 98 ? 6.639 -6.069 -4.390 1.00 97.19 98 HIS A N 1
ATOM 799 C CA . HIS A 1 98 ? 5.249 -6.110 -4.822 1.00 97.19 98 HIS A CA 1
ATOM 800 C C . HIS A 1 98 ? 4.660 -7.515 -4.716 1.00 97.19 98 HIS A C 1
ATOM 802 O O . HIS A 1 98 ? 3.555 -7.686 -4.209 1.00 97.19 98 HIS A O 1
ATOM 808 N N . THR A 1 99 ? 5.439 -8.541 -5.060 1.00 97.00 99 THR A N 1
ATOM 809 C CA . THR A 1 99 ? 5.047 -9.940 -4.850 1.00 97.00 99 THR A CA 1
ATOM 810 C C . THR A 1 99 ? 4.798 -10.232 -3.368 1.00 97.00 99 THR A C 1
ATOM 812 O O . THR A 1 99 ? 3.793 -10.848 -3.010 1.00 97.00 99 THR A O 1
ATOM 815 N N . ALA A 1 100 ? 5.681 -9.771 -2.477 1.00 96.69 100 ALA A N 1
ATOM 816 C CA . ALA A 1 100 ? 5.489 -9.918 -1.035 1.00 96.69 100 ALA A CA 1
ATOM 817 C C . ALA A 1 100 ? 4.265 -9.137 -0.525 1.00 96.69 100 ALA A C 1
ATOM 819 O O . ALA A 1 100 ? 3.550 -9.623 0.353 1.00 96.69 100 ALA A O 1
ATOM 820 N N . TYR A 1 101 ? 4.017 -7.944 -1.072 1.00 97.25 101 TYR A N 1
ATOM 821 C CA . TYR A 1 101 ? 2.851 -7.122 -0.753 1.00 97.25 101 TYR A CA 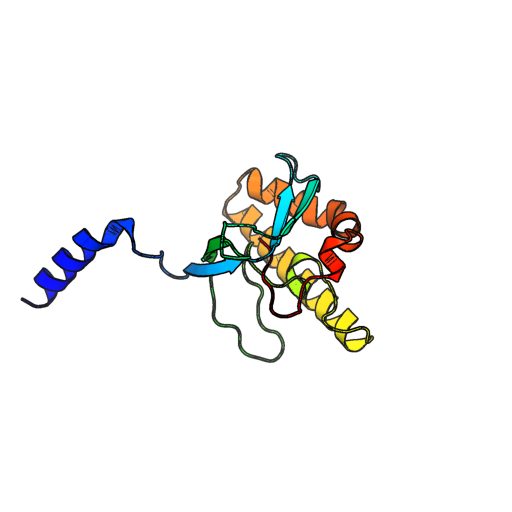1
ATOM 822 C C . TYR A 1 101 ? 1.542 -7.807 -1.164 1.00 97.25 101 TYR A C 1
ATOM 824 O O . TYR A 1 101 ? 0.645 -7.930 -0.332 1.00 97.25 101 TYR A O 1
ATOM 832 N N . ARG A 1 102 ? 1.458 -8.339 -2.390 1.00 97.44 102 ARG A N 1
ATOM 833 C CA . ARG A 1 102 ? 0.285 -9.078 -2.883 1.00 97.44 102 ARG A CA 1
ATOM 834 C C . ARG A 1 102 ? -0.036 -10.279 -1.994 1.00 97.44 102 ARG A C 1
ATOM 836 O O . ARG A 1 102 ? -1.163 -10.400 -1.533 1.00 97.44 102 ARG A O 1
ATOM 843 N N . ARG A 1 103 ? 0.972 -11.076 -1.621 1.00 97.25 103 ARG A N 1
ATOM 844 C CA . ARG A 1 103 ? 0.801 -12.198 -0.672 1.00 97.25 103 ARG A CA 1
ATOM 845 C C . ARG A 1 103 ? 0.238 -11.758 0.681 1.00 97.25 103 ARG A C 1
ATOM 847 O O . ARG A 1 103 ? -0.555 -12.475 1.286 1.00 97.25 103 ARG A O 1
ATOM 854 N N . LEU A 1 104 ? 0.658 -10.594 1.185 1.00 96.62 104 LEU A N 1
ATOM 855 C CA . LEU A 1 104 ? 0.120 -10.042 2.430 1.00 96.62 104 LEU A CA 1
ATOM 856 C C . LEU A 1 104 ? -1.348 -9.614 2.266 1.00 96.62 104 LEU A C 1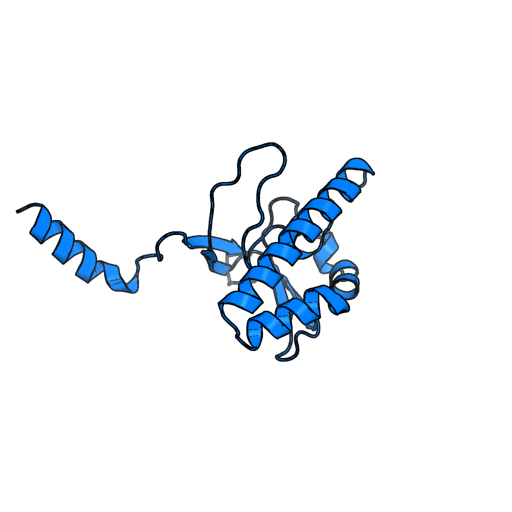
ATOM 858 O O . LEU A 1 104 ? -2.155 -9.884 3.156 1.00 96.62 104 LEU A O 1
ATOM 862 N N . ALA A 1 105 ? -1.691 -8.967 1.150 1.00 96.19 105 ALA A N 1
ATOM 863 C CA . ALA A 1 105 ? -3.065 -8.576 0.843 1.00 96.19 105 ALA A CA 1
ATOM 864 C C . ALA A 1 105 ? -3.981 -9.805 0.700 1.00 96.19 105 ALA A C 1
ATOM 866 O O . ALA A 1 105 ? -5.059 -9.829 1.290 1.00 96.19 105 ALA A O 1
ATOM 867 N N . GLU A 1 106 ? -3.520 -10.857 0.019 1.00 96.62 106 GLU A N 1
ATOM 868 C CA . GLU A 1 106 ? -4.234 -12.133 -0.133 1.00 96.62 106 GLU A CA 1
ATOM 869 C C . GLU A 1 106 ? -4.502 -12.789 1.226 1.00 96.62 106 GLU A C 1
ATOM 871 O O . GLU A 1 106 ? -5.637 -13.141 1.547 1.00 96.62 106 GLU A O 1
ATOM 876 N N . ALA A 1 107 ? -3.473 -12.890 2.073 1.00 96.38 107 ALA A N 1
ATOM 877 C CA . ALA A 1 107 ? -3.619 -13.429 3.422 1.00 96.38 107 ALA A CA 1
ATOM 878 C C . ALA A 1 107 ? -4.613 -12.613 4.268 1.00 96.38 107 ALA A C 1
ATOM 880 O O . ALA A 1 107 ? -5.359 -13.180 5.071 1.00 96.38 107 ALA A O 1
ATOM 881 N N . CYS A 1 108 ? -4.646 -11.289 4.088 1.00 95.25 108 CYS A N 1
ATOM 882 C CA . CYS A 1 108 ? -5.610 -10.425 4.758 1.00 95.25 108 CYS A CA 1
ATOM 883 C C . CYS A 1 108 ? -7.039 -10.674 4.265 1.00 95.25 108 CYS A C 1
ATOM 885 O O . CYS A 1 108 ? -7.923 -10.876 5.099 1.00 95.25 108 CYS A O 1
ATOM 887 N N . ALA A 1 109 ? -7.263 -10.715 2.950 1.00 94.94 109 ALA A N 1
ATOM 888 C CA . ALA A 1 109 ? -8.586 -10.956 2.379 1.00 94.94 109 ALA A CA 1
ATOM 889 C C . ALA A 1 109 ? -9.164 -12.299 2.848 1.00 94.94 109 ALA A C 1
ATOM 891 O O . ALA A 1 109 ? -10.287 -12.344 3.347 1.00 94.94 109 ALA A O 1
ATOM 892 N N . LEU A 1 110 ? -8.346 -13.359 2.834 1.00 95.25 110 LEU A N 1
ATOM 893 C CA . LEU A 1 110 ? -8.719 -14.677 3.356 1.00 95.25 110 LEU A CA 1
ATOM 894 C C . LEU A 1 110 ? -9.077 -14.655 4.850 1.00 95.25 110 LEU A C 1
ATOM 896 O O . LEU A 1 110 ? -9.938 -15.413 5.290 1.00 95.25 110 LEU A O 1
ATOM 900 N N . SER A 1 111 ? -8.418 -13.803 5.640 1.00 94.25 111 SER A N 1
ATOM 901 C CA . SER A 1 111 ? -8.615 -13.749 7.094 1.00 94.25 111 SER A CA 1
ATOM 902 C C . SER A 1 111 ? -9.826 -12.913 7.513 1.00 94.25 111 SER A C 1
ATOM 904 O O . SER A 1 111 ? -10.482 -13.239 8.500 1.00 94.25 111 SER A O 1
ATOM 906 N N . VAL A 1 112 ? -10.093 -11.804 6.817 1.00 92.44 112 VAL A N 1
ATOM 907 C CA . VAL A 1 112 ? -11.112 -10.819 7.224 1.00 92.44 112 VAL A CA 1
ATOM 908 C C . VAL A 1 112 ? -12.410 -10.974 6.424 1.00 92.44 112 VAL A C 1
ATOM 910 O O . VAL A 1 112 ? -13.471 -10.632 6.946 1.00 92.44 112 VAL A O 1
ATOM 913 N N . ASN A 1 113 ? -12.334 -11.516 5.201 1.00 89.12 113 ASN A N 1
ATOM 914 C CA . ASN A 1 113 ? -13.455 -11.796 4.301 1.00 89.12 113 ASN A CA 1
ATOM 915 C C . ASN A 1 113 ? -14.402 -10.590 4.132 1.00 89.12 113 ASN A C 1
ATOM 917 O O . ASN A 1 113 ? -15.558 -10.608 4.568 1.00 89.12 113 ASN A O 1
ATOM 921 N N . ARG A 1 114 ? -13.877 -9.487 3.580 1.00 92.94 114 ARG A N 1
ATOM 922 C CA . ARG A 1 114 ? -14.615 -8.228 3.382 1.00 92.94 114 ARG A CA 1
ATOM 923 C C . ARG A 1 114 ? -14.640 -7.842 1.901 1.00 92.94 114 ARG A C 1
ATOM 925 O O . ARG A 1 114 ? -13.592 -7.890 1.268 1.00 92.94 114 ARG A O 1
ATOM 932 N N . PRO A 1 115 ? -15.758 -7.295 1.383 1.00 93.38 115 PRO A N 1
ATOM 933 C CA . PRO A 1 115 ? -15.835 -6.859 -0.015 1.00 93.38 115 PRO A CA 1
ATOM 934 C C . PRO A 1 115 ? -14.713 -5.894 -0.420 1.00 93.38 115 PRO A C 1
ATOM 936 O O . PRO A 1 115 ? -14.134 -6.025 -1.489 1.00 93.38 115 PRO A O 1
ATOM 939 N N . ALA A 1 116 ? -14.333 -4.975 0.476 1.00 92.50 116 ALA A N 1
ATOM 940 C CA . ALA A 1 116 ? -13.249 -4.027 0.225 1.00 92.50 116 ALA A CA 1
ATOM 941 C C . ALA A 1 116 ? -11.876 -4.699 0.029 1.00 92.50 116 ALA A C 1
ATOM 943 O O . ALA A 1 116 ? -11.066 -4.211 -0.754 1.00 92.50 116 ALA A O 1
ATOM 944 N N . THR A 1 117 ? -11.594 -5.812 0.720 1.00 94.06 117 THR A N 1
ATOM 945 C CA . THR A 1 117 ? -10.327 -6.532 0.526 1.00 94.06 117 THR A CA 1
ATOM 946 C C . THR A 1 117 ? -10.317 -7.287 -0.795 1.00 94.06 117 THR A C 1
ATOM 948 O O . THR A 1 117 ? -9.282 -7.330 -1.450 1.00 94.06 117 THR A O 1
ATOM 951 N N . ASP A 1 118 ? -11.466 -7.809 -1.221 1.00 94.38 118 ASP A N 1
ATOM 952 C CA . ASP A 1 118 ? -11.601 -8.514 -2.499 1.00 94.38 118 ASP A CA 1
ATOM 953 C C . ASP A 1 118 ? -11.511 -7.545 -3.684 1.00 94.38 118 ASP A C 1
ATOM 955 O O . ASP A 1 118 ? -10.824 -7.825 -4.665 1.00 94.38 118 ASP A O 1
ATOM 959 N N . ALA A 1 119 ? -12.133 -6.368 -3.564 1.00 95.50 119 ALA A N 1
ATOM 960 C CA . ALA A 1 119 ? -11.978 -5.261 -4.503 1.00 95.50 119 ALA A CA 1
ATOM 961 C C . ALA A 1 119 ? -10.503 -4.850 -4.627 1.00 95.50 119 ALA A C 1
ATOM 963 O O . ALA A 1 119 ? -9.961 -4.759 -5.727 1.00 95.50 119 ALA A O 1
ATOM 964 N N . PHE A 1 120 ? -9.805 -4.684 -3.501 1.00 95.75 120 PHE A N 1
ATOM 965 C CA . PHE A 1 120 ? -8.383 -4.357 -3.532 1.00 95.75 120 PHE A CA 1
ATOM 966 C C . PHE A 1 120 ? -7.533 -5.454 -4.196 1.00 95.75 120 PHE A C 1
ATOM 968 O O . PHE A 1 120 ? -6.613 -5.140 -4.946 1.00 95.75 120 PHE A O 1
ATOM 975 N N . LEU A 1 121 ? -7.843 -6.737 -3.985 1.00 96.12 121 LEU A N 1
ATOM 976 C CA . LEU A 1 121 ? -7.170 -7.824 -4.705 1.00 96.12 121 LEU A CA 1
ATOM 977 C C . LEU A 1 121 ? -7.438 -7.780 -6.209 1.00 96.12 121 LEU A C 1
ATOM 979 O O . LEU A 1 121 ? -6.504 -7.939 -6.990 1.00 96.12 121 LEU A O 1
ATOM 983 N N . ARG A 1 122 ? -8.676 -7.498 -6.625 1.00 96.25 122 ARG A N 1
ATOM 984 C CA . ARG A 1 122 ? -9.006 -7.327 -8.046 1.00 96.25 122 ARG A CA 1
ATOM 985 C C . ARG A 1 122 ? -8.206 -6.186 -8.670 1.00 96.25 122 ARG A C 1
ATOM 987 O O . ARG A 1 122 ? -7.677 -6.340 -9.768 1.00 96.25 122 ARG A O 1
ATOM 994 N N . PHE A 1 123 ? -8.034 -5.081 -7.9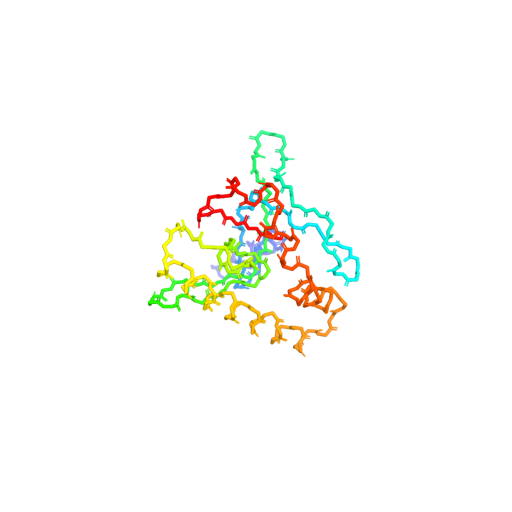45 1.00 97.38 123 PHE A N 1
ATOM 995 C CA . PHE A 1 123 ? -7.141 -4.003 -8.364 1.00 97.38 123 PHE A CA 1
ATOM 996 C C . PHE A 1 123 ? -5.696 -4.491 -8.556 1.00 97.38 123 PHE A C 1
ATOM 998 O O . PHE A 1 123 ? -5.083 -4.176 -9.576 1.00 97.38 123 PHE A O 1
ATOM 1005 N N . LEU A 1 124 ? -5.149 -5.256 -7.603 1.00 96.44 124 LEU A N 1
ATOM 1006 C CA . LEU A 1 124 ? -3.782 -5.780 -7.710 1.00 96.44 124 LEU A CA 1
ATOM 1007 C C . LEU A 1 124 ? -3.596 -6.700 -8.928 1.00 96.44 124 LEU A C 1
ATOM 1009 O O . LEU A 1 124 ? -2.491 -6.785 -9.462 1.00 96.44 124 LEU A O 1
ATOM 1013 N N . ASP A 1 125 ? -4.664 -7.354 -9.376 1.00 95.31 125 ASP A N 1
ATOM 1014 C CA . ASP A 1 125 ? -4.631 -8.306 -10.483 1.00 95.31 125 ASP A CA 1
ATOM 1015 C C . ASP A 1 125 ? -4.839 -7.636 -11.849 1.00 95.31 125 ASP A C 1
ATOM 1017 O O . ASP A 1 125 ? -4.166 -7.984 -12.820 1.00 95.31 125 ASP A O 1
ATOM 1021 N N . GLU A 1 126 ? -5.749 -6.664 -11.930 1.00 95.38 126 GLU A N 1
ATOM 1022 C CA . GLU A 1 126 ? -6.222 -6.098 -13.201 1.00 95.38 126 GLU A CA 1
ATOM 1023 C C . GLU A 1 126 ? -5.849 -4.617 -13.384 1.00 95.38 126 GLU A C 1
ATOM 1025 O O . GLU A 1 126 ? -5.684 -4.143 -14.509 1.00 95.38 126 GLU A O 1
ATOM 1030 N N . GLY A 1 127 ? -5.713 -3.864 -12.289 1.00 94.00 127 GLY A N 1
ATOM 1031 C CA . GLY A 1 127 ? -5.588 -2.402 -12.291 1.00 94.00 127 GLY A CA 1
ATOM 1032 C C . GLY A 1 127 ? -4.162 -1.859 -12.165 1.00 94.00 127 GLY A C 1
ATOM 1033 O O . GLY A 1 127 ? -3.945 -0.668 -12.402 1.00 94.00 127 GLY A O 1
ATOM 1034 N N . ILE A 1 128 ? -3.181 -2.701 -11.822 1.00 95.31 128 ILE A N 1
ATOM 1035 C CA . ILE A 1 128 ? -1.798 -2.266 -11.556 1.00 95.31 128 ILE A CA 1
ATOM 1036 C C . ILE A 1 128 ? -1.157 -1.561 -12.747 1.00 95.31 128 ILE A C 1
ATOM 1038 O O . ILE A 1 128 ? -0.536 -0.514 -12.568 1.00 95.31 128 ILE A O 1
ATOM 1042 N N . GLU A 1 129 ? -1.309 -2.088 -13.959 1.00 95.25 129 GLU A N 1
ATOM 1043 C CA . GLU A 1 129 ? -0.666 -1.495 -15.137 1.00 95.25 129 GLU A CA 1
ATOM 1044 C C . GLU A 1 129 ? -1.245 -0.115 -15.471 1.00 95.25 129 GLU A C 1
ATOM 1046 O O . GLU A 1 129 ? -0.499 0.816 -15.783 1.00 95.25 129 GLU A O 1
ATOM 1051 N N . ALA A 1 130 ? -2.558 0.066 -15.304 1.00 95.81 130 ALA A N 1
ATOM 1052 C CA . ALA A 1 130 ? -3.197 1.371 -15.458 1.00 95.81 130 ALA A CA 1
ATOM 1053 C C . ALA A 1 130 ? -2.701 2.371 -14.398 1.00 95.81 130 ALA A C 1
ATOM 1055 O O . ALA A 1 130 ? -2.362 3.509 -14.727 1.00 95.81 130 ALA A O 1
ATOM 1056 N N . ALA A 1 131 ? -2.578 1.932 -13.143 1.00 95.81 131 ALA A N 1
ATOM 1057 C CA . ALA A 1 131 ? -2.034 2.748 -12.062 1.00 95.81 131 ALA A CA 1
ATOM 1058 C C . ALA A 1 131 ? -0.554 3.116 -12.294 1.00 95.81 131 ALA A C 1
ATOM 1060 O O . ALA A 1 131 ? -0.147 4.255 -12.057 1.00 95.81 131 ALA A O 1
ATOM 1061 N N . ARG A 1 132 ? 0.266 2.191 -12.809 1.00 95.12 132 ARG A N 1
ATOM 1062 C CA . ARG A 1 132 ? 1.680 2.432 -13.160 1.00 95.12 132 ARG A CA 1
ATOM 1063 C C . ARG A 1 132 ? 1.844 3.464 -14.270 1.00 95.12 132 ARG A C 1
ATOM 1065 O O . ARG A 1 132 ? 2.747 4.294 -14.188 1.00 95.12 132 ARG A O 1
ATOM 1072 N N . ALA A 1 133 ? 0.978 3.413 -15.280 1.00 95.06 133 ALA A N 1
ATOM 1073 C CA . ALA A 1 133 ? 0.981 4.343 -16.405 1.00 95.06 133 ALA A CA 1
ATOM 1074 C C . ALA A 1 133 ? 0.435 5.737 -16.044 1.00 95.06 133 ALA A C 1
ATOM 1076 O O . ALA A 1 133 ? 0.604 6.681 -16.818 1.00 95.06 133 ALA A O 1
ATOM 1077 N N . HIS A 1 134 ? -0.214 5.884 -14.886 1.00 96.12 134 HIS A N 1
ATOM 1078 C CA . HIS A 1 134 ? -0.815 7.145 -14.473 1.00 96.12 134 HIS A CA 1
ATOM 1079 C C . HIS A 1 134 ? 0.248 8.250 -14.271 1.00 96.12 134 HIS A C 1
ATOM 1081 O O . HIS A 1 134 ? 1.252 8.006 -13.598 1.00 96.12 134 HIS A O 1
ATOM 1087 N N . PRO A 1 135 ? 0.044 9.490 -14.766 1.00 93.62 135 PRO A N 1
ATOM 1088 C CA . PRO A 1 135 ? 1.047 10.559 -14.677 1.00 93.62 135 PRO A CA 1
ATOM 1089 C C . PRO A 1 135 ? 1.508 10.875 -13.248 1.00 93.62 135 PRO A C 1
ATOM 1091 O O . PRO A 1 135 ? 2.705 11.036 -13.007 1.00 93.62 135 PRO A O 1
ATOM 1094 N N . ALA A 1 136 ? 0.581 10.874 -12.283 1.00 92.94 136 ALA A N 1
ATOM 1095 C CA . ALA A 1 136 ? 0.893 11.116 -10.870 1.00 92.94 136 ALA A CA 1
ATOM 1096 C C . ALA A 1 136 ? 1.899 10.097 -10.307 1.00 92.94 136 ALA A C 1
ATOM 1098 O O . ALA A 1 136 ? 2.687 10.410 -9.412 1.00 92.94 136 ALA A O 1
ATOM 1099 N N . THR A 1 137 ? 1.926 8.882 -10.865 1.00 91.88 137 THR A N 1
ATOM 1100 C CA . THR A 1 137 ? 2.874 7.846 -10.465 1.00 91.88 137 THR A CA 1
ATOM 1101 C C . THR A 1 137 ? 4.305 8.277 -10.718 1.00 91.88 137 THR A C 1
ATOM 1103 O O 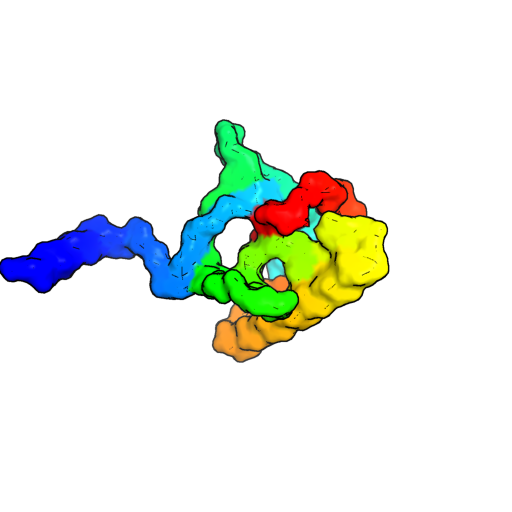. THR A 1 137 ? 5.153 7.918 -9.916 1.00 91.88 137 THR A O 1
ATOM 1106 N N . ALA A 1 138 ? 4.608 9.083 -11.740 1.00 89.31 138 ALA A N 1
ATOM 1107 C CA . ALA A 1 138 ? 5.967 9.566 -11.992 1.00 89.31 138 ALA A CA 1
ATOM 1108 C C . ALA A 1 138 ? 6.460 10.551 -10.913 1.00 89.31 138 ALA A C 1
ATOM 1110 O O . ALA A 1 138 ? 7.648 10.555 -10.578 1.00 89.31 138 ALA A O 1
ATOM 1111 N N . GLU A 1 139 ? 5.552 11.327 -10.321 1.00 92.19 139 GLU A N 1
ATOM 1112 C CA . GLU A 1 139 ? 5.855 12.386 -9.351 1.00 92.19 139 GLU A CA 1
ATOM 1113 C C . GLU A 1 139 ? 6.155 11.868 -7.937 1.00 92.19 139 GLU A C 1
ATOM 1115 O O . GLU A 1 139 ? 6.762 12.576 -7.127 1.00 92.19 139 GLU A O 1
ATOM 1120 N N . MET A 1 140 ? 5.750 10.634 -7.619 1.00 94.25 140 MET A N 1
ATOM 1121 C CA . MET A 1 140 ? 5.951 10.077 -6.279 1.00 94.25 140 MET A CA 1
ATOM 1122 C C . MET A 1 140 ? 7.438 9.887 -5.977 1.00 94.25 140 MET A C 1
ATOM 1124 O O . MET A 1 140 ? 8.210 9.415 -6.817 1.00 94.25 140 MET A O 1
ATOM 1128 N N . LYS A 1 141 ? 7.842 10.179 -4.744 1.00 93.81 141 LYS A N 1
ATOM 1129 C CA . LYS A 1 141 ? 9.205 9.932 -4.265 1.00 93.81 141 LYS A CA 1
ATOM 1130 C C . LYS A 1 141 ? 9.308 8.523 -3.657 1.00 93.81 141 LYS A C 1
ATOM 1132 O O . LYS A 1 141 ? 8.340 8.048 -3.071 1.00 93.81 141 LYS A O 1
ATOM 1137 N N . PRO A 1 142 ? 10.491 7.877 -3.648 1.00 91.25 142 PRO A N 1
ATOM 1138 C CA . PRO A 1 142 ? 10.686 6.550 -3.030 1.00 91.25 142 PRO A CA 1
ATOM 1139 C C . PRO A 1 142 ? 10.334 6.445 -1.529 1.00 91.25 142 PRO A C 1
ATOM 1141 O O . PRO A 1 142 ? 10.226 5.353 -0.960 1.00 91.25 142 PRO A O 1
ATOM 1144 N N . GLY A 1 143 ? 10.252 7.584 -0.838 1.00 91.75 143 GLY A N 1
ATOM 1145 C CA . GLY A 1 143 ? 9.863 7.673 0.571 1.00 91.75 143 GLY A CA 1
ATOM 1146 C C . GLY A 1 143 ? 8.381 7.959 0.797 1.00 91.75 143 GLY A C 1
ATOM 1147 O O . GLY A 1 143 ? 7.941 7.865 1.943 1.00 91.75 143 GLY A O 1
ATOM 1148 N N . ASP A 1 144 ? 7.641 8.306 -0.255 1.00 95.81 144 ASP A N 1
ATOM 1149 C CA . ASP A 1 144 ? 6.223 8.619 -0.156 1.00 95.81 144 ASP A CA 1
ATOM 1150 C C . ASP A 1 144 ? 5.422 7.358 0.176 1.00 95.81 144 ASP A C 1
ATOM 1152 O O . ASP A 1 144 ? 5.838 6.234 -0.115 1.00 95.81 144 ASP A O 1
ATOM 1156 N N . LEU A 1 145 ? 4.270 7.565 0.808 1.00 96.69 145 LEU A N 1
ATOM 1157 C CA . LEU A 1 145 ? 3.287 6.521 1.052 1.00 96.69 145 LEU A CA 1
ATOM 1158 C C . LEU A 1 145 ? 2.085 6.747 0.138 1.00 96.69 145 LEU A C 1
ATOM 1160 O O . LEU A 1 145 ? 1.698 7.890 -0.109 1.00 96.69 145 LEU A O 1
ATOM 1164 N N . ILE A 1 146 ? 1.511 5.648 -0.324 1.00 97.19 146 ILE A N 1
ATOM 1165 C CA . ILE A 1 146 ? 0.229 5.589 -1.010 1.00 97.19 146 ILE A CA 1
ATOM 1166 C C . ILE A 1 146 ? -0.714 4.724 -0.171 1.00 97.19 146 ILE A C 1
ATOM 1168 O O . ILE A 1 146 ? -0.266 3.753 0.452 1.00 97.19 146 ILE A O 1
ATOM 1172 N N . ALA A 1 147 ? -1.976 5.137 -0.099 1.00 94.19 147 ALA A N 1
ATOM 1173 C CA . ALA A 1 147 ? -3.068 4.399 0.530 1.00 94.19 147 ALA A CA 1
ATOM 1174 C C . ALA A 1 147 ? -4.148 4.095 -0.500 1.00 94.19 147 ALA A C 1
ATOM 1176 O O . ALA A 1 147 ? -4.354 4.973 -1.369 1.00 94.19 147 ALA A O 1
#

pLDDT: mean 92.03, std 6.21, range [67.56, 97.44]